Protein AF-A0A7V1HYY9-F1 (afdb_monomer)

Solvent-accessible surface area (backbone atoms only — not comparable to full-atom values): 4928 Å² total; per-residue (Å²): 136,89,89,84,90,80,89,74,89,80,76,79,81,70,88,86,73,72,78,72,72,67,33,32,41,55,73,37,73,24,43,36,37,39,57,56,95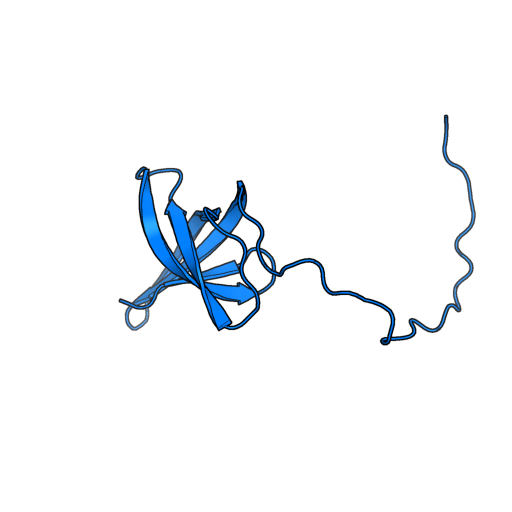,93,46,76,45,79,45,64,23,32,24,70,36,58,36,45,78,69,34,79,24,45,31,29,32,71,86,80,67,50,72,46,71,24,30,26,72,44,74,39,29,28,34,39,81,126

Sequence (82 aa):
MQAVRNIRAGAILRLNQLSWPKMVSAGDVVSIIAKSGHMVITVTGEARQDGDRGEWIKVTNTESKKTFSARVTGPGEVKVEF

Structure (mmCIF, N/CA/C/O backbone):
data_AF-A0A7V1HYY9-F1
#
_entry.id   AF-A0A7V1HYY9-F1
#
loop_
_atom_site.group_PDB
_atom_site.id
_atom_site.type_symbol
_atom_site.label_atom_id
_atom_site.label_alt_id
_atom_site.label_comp_id
_atom_site.label_asym_id
_atom_site.label_entity_id
_atom_site.label_seq_id
_atom_site.pdbx_PDB_ins_code
_atom_site.Cartn_x
_atom_site.Cartn_y
_atom_site.Cartn_z
_atom_site.occupancy
_atom_site.B_iso_or_equiv
_atom_site.auth_seq_id
_atom_site.auth_comp_id
_atom_site.auth_asym_id
_atom_site.auth_atom_id
_atom_site.pdbx_PDB_model_num
ATOM 1 N N . MET A 1 1 ? 20.531 12.529 -27.830 1.00 43.78 1 MET A N 1
ATOM 2 C CA . MET A 1 1 ? 19.585 13.656 -27.981 1.00 43.78 1 MET A CA 1
ATOM 3 C C . MET A 1 1 ? 18.609 13.352 -29.108 1.00 43.78 1 MET A C 1
ATOM 5 O O . MET A 1 1 ? 19.041 12.795 -30.105 1.00 43.78 1 MET A O 1
ATOM 9 N N . GLN A 1 2 ? 17.361 13.797 -28.924 1.00 48.22 2 GLN A N 1
ATOM 10 C CA . GLN A 1 2 ? 16.295 14.044 -29.912 1.00 48.22 2 GLN A CA 1
ATOM 11 C C . GLN A 1 2 ? 15.590 12.882 -30.634 1.00 48.22 2 GLN A C 1
ATOM 13 O O . GLN A 1 2 ? 16.180 11.900 -31.066 1.00 48.22 2 GLN A O 1
ATOM 18 N N . ALA A 1 3 ? 14.273 13.067 -30.760 1.00 66.44 3 ALA A N 1
ATOM 19 C CA . ALA A 1 3 ? 13.293 12.175 -31.365 1.00 66.44 3 ALA A CA 1
ATOM 20 C C . ALA A 1 3 ? 13.018 12.533 -32.835 1.00 66.44 3 ALA A C 1
ATOM 22 O O . ALA A 1 3 ? 12.769 13.706 -33.093 1.00 66.44 3 ALA A O 1
ATOM 23 N N . VAL A 1 4 ? 12.928 11.540 -33.743 1.00 50.62 4 VAL A N 1
ATOM 24 C CA . VAL A 1 4 ? 12.019 11.554 -34.919 1.00 50.62 4 VAL A CA 1
ATOM 25 C C . VAL A 1 4 ? 11.787 10.143 -35.526 1.00 50.62 4 VAL A C 1
ATOM 27 O O . VAL A 1 4 ? 12.735 9.479 -35.922 1.00 50.62 4 VAL A O 1
ATOM 30 N N . ARG A 1 5 ? 10.499 9.775 -35.696 1.00 55.81 5 ARG A N 1
ATOM 31 C CA . ARG A 1 5 ? 9.873 8.954 -36.776 1.00 55.81 5 ARG A CA 1
ATOM 32 C C . ARG A 1 5 ? 10.250 7.465 -36.984 1.00 55.81 5 ARG A C 1
ATOM 34 O O . ARG A 1 5 ? 11.264 7.147 -37.584 1.00 55.81 5 ARG A O 1
ATOM 41 N N . ASN A 1 6 ? 9.316 6.538 -36.734 1.00 43.09 6 ASN A N 1
ATOM 42 C CA . ASN A 1 6 ? 8.195 6.160 -37.624 1.00 43.09 6 ASN A CA 1
ATOM 43 C C . ASN A 1 6 ? 7.567 4.844 -37.109 1.00 43.09 6 ASN A C 1
ATOM 45 O O . ASN A 1 6 ? 8.183 3.783 -37.167 1.00 43.09 6 ASN A O 1
ATOM 49 N N . ILE A 1 7 ? 6.336 4.908 -36.608 1.00 56.09 7 ILE A N 1
ATOM 50 C CA . ILE A 1 7 ? 5.550 3.732 -36.210 1.00 56.09 7 ILE A CA 1
ATOM 51 C C . ILE A 1 7 ? 5.086 3.003 -37.477 1.00 56.09 7 ILE A C 1
ATOM 53 O O . ILE A 1 7 ? 4.314 3.551 -38.259 1.00 56.09 7 ILE A O 1
ATOM 57 N N . ARG A 1 8 ? 5.546 1.764 -37.688 1.00 48.75 8 ARG A N 1
ATOM 58 C CA . ARG A 1 8 ? 4.909 0.837 -38.634 1.00 48.75 8 ARG A CA 1
ATOM 59 C C . ARG A 1 8 ? 3.838 0.051 -37.882 1.00 48.75 8 ARG A C 1
ATOM 61 O O . ARG A 1 8 ? 4.153 -0.705 -36.966 1.00 48.75 8 ARG A O 1
ATOM 68 N N . ALA A 1 9 ? 2.579 0.251 -38.266 1.00 50.84 9 ALA A N 1
ATOM 69 C CA . ALA A 1 9 ? 1.461 -0.578 -37.832 1.00 50.84 9 ALA A CA 1
ATOM 70 C C . ALA A 1 9 ? 1.666 -2.014 -38.343 1.00 50.84 9 ALA A C 1
ATOM 72 O O . ALA A 1 9 ? 1.935 -2.206 -39.528 1.00 50.84 9 ALA A O 1
ATOM 73 N N . GLY A 1 10 ? 1.567 -3.007 -37.453 1.00 49.94 10 GLY A N 1
ATOM 74 C CA . GLY A 1 10 ? 1.636 -4.425 -37.835 1.00 49.94 10 GLY A CA 1
ATOM 75 C C . GLY A 1 10 ? 2.464 -5.340 -36.933 1.00 49.94 10 GLY A C 1
ATOM 76 O O . GLY A 1 10 ? 2.620 -6.515 -37.257 1.00 49.94 10 GLY A O 1
ATOM 77 N N . ALA A 1 11 ? 2.991 -4.866 -35.802 1.00 41.69 11 ALA A N 1
ATOM 78 C CA . ALA A 1 11 ? 3.624 -5.767 -34.846 1.00 41.69 11 ALA A CA 1
ATOM 79 C C . ALA A 1 11 ? 2.547 -6.525 -34.057 1.00 41.69 11 ALA A C 1
ATOM 81 O O . ALA A 1 11 ? 1.884 -5.965 -33.186 1.00 41.69 11 ALA A O 1
ATOM 82 N N . ILE A 1 12 ? 2.376 -7.808 -34.384 1.00 51.41 12 ILE A N 1
ATOM 83 C CA . ILE A 1 12 ? 1.659 -8.786 -33.564 1.00 51.41 12 ILE A CA 1
ATOM 84 C C . ILE A 1 12 ? 2.264 -8.712 -32.161 1.00 51.41 12 ILE A C 1
ATOM 86 O O . ILE A 1 12 ? 3.406 -9.128 -31.950 1.00 51.41 12 ILE A O 1
ATOM 90 N N . LEU A 1 13 ? 1.515 -8.144 -31.217 1.00 47.62 13 LEU A N 1
ATOM 91 C CA . LEU A 1 13 ? 1.867 -8.139 -29.804 1.00 47.62 13 LEU A CA 1
ATOM 92 C C . LEU A 1 13 ? 1.896 -9.599 -29.344 1.00 47.62 13 LEU A C 1
ATOM 94 O O . LEU A 1 13 ? 0.861 -10.204 -29.069 1.00 47.62 13 LEU A O 1
ATOM 98 N N . ARG A 1 14 ? 3.084 -10.209 -29.330 1.00 50.75 14 ARG A N 1
ATOM 99 C CA . ARG A 1 14 ? 3.251 -11.557 -28.792 1.00 50.75 14 ARG A CA 1
ATOM 100 C C . ARG A 1 14 ? 3.138 -11.466 -27.273 1.00 50.75 14 ARG A C 1
ATOM 102 O O . ARG A 1 14 ? 4.038 -10.971 -26.606 1.00 50.75 14 ARG A O 1
ATOM 109 N N . LEU A 1 15 ? 2.035 -11.994 -26.752 1.00 49.06 15 LEU A N 1
ATOM 110 C CA . LEU A 1 15 ? 1.648 -12.096 -25.336 1.00 49.06 15 LEU A CA 1
ATOM 111 C C . LEU A 1 15 ? 2.649 -12.823 -24.411 1.00 49.06 15 LEU A C 1
ATOM 113 O O . LEU A 1 15 ? 2.354 -13.002 -23.237 1.00 49.06 15 LEU A O 1
ATOM 117 N N . ASN A 1 16 ? 3.816 -13.247 -24.904 1.00 43.31 16 ASN A N 1
ATOM 118 C CA . ASN A 1 16 ? 4.684 -14.207 -24.215 1.00 43.31 16 ASN A CA 1
ATOM 119 C C . ASN A 1 16 ? 6.024 -13.626 -23.733 1.00 43.31 16 ASN A C 1
ATOM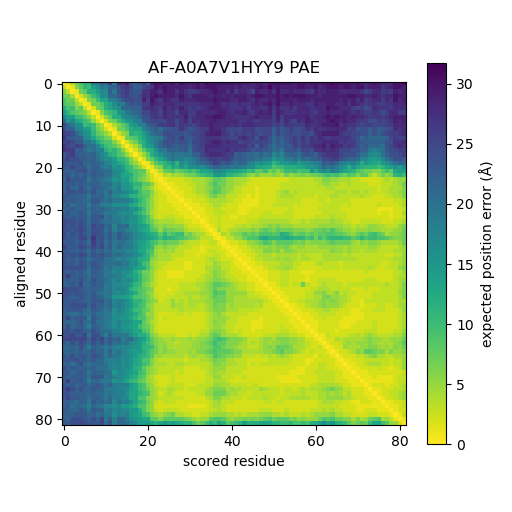 121 O O . ASN A 1 16 ? 6.949 -14.380 -23.453 1.00 43.31 16 ASN A O 1
ATOM 125 N N . GLN A 1 17 ? 6.149 -12.294 -23.665 1.00 38.22 17 GLN A N 1
ATOM 126 C CA . GLN A 1 17 ? 7.374 -11.625 -23.204 1.00 38.22 17 GLN A CA 1
ATOM 127 C C . GLN A 1 17 ? 7.115 -10.418 -22.282 1.00 38.22 17 GLN A C 1
ATOM 129 O O . GLN A 1 17 ? 7.998 -9.587 -22.085 1.00 38.22 17 GLN A O 1
ATOM 134 N N . LEU A 1 18 ? 5.919 -10.311 -21.691 1.00 43.12 18 LEU A N 1
ATOM 135 C CA . LEU A 1 18 ? 5.721 -9.443 -20.530 1.00 43.12 18 LEU A CA 1
ATOM 136 C C . LEU A 1 18 ? 6.087 -10.248 -19.286 1.00 43.12 18 LEU A C 1
ATOM 138 O O . LEU A 1 18 ? 5.274 -11.010 -18.773 1.00 43.12 18 LEU A O 1
ATOM 142 N N . SER A 1 19 ? 7.304 -10.065 -18.783 1.00 41.81 19 SER A N 1
ATOM 143 C CA . SER A 1 19 ? 7.507 -10.209 -17.344 1.00 41.81 19 SER A CA 1
ATOM 144 C C . SER A 1 19 ? 6.691 -9.071 -16.742 1.00 41.81 19 SER A C 1
ATOM 146 O O . SER A 1 19 ? 7.080 -7.913 -16.895 1.00 41.81 19 SER A O 1
ATOM 148 N N . TRP A 1 20 ? 5.490 -9.366 -16.236 1.00 43.22 20 TRP A N 1
ATOM 149 C CA . TRP A 1 20 ? 4.604 -8.328 -15.713 1.00 43.22 20 TRP A CA 1
ATOM 150 C C . TRP A 1 20 ? 5.406 -7.545 -14.665 1.00 43.22 20 TRP A C 1
ATOM 152 O O . TRP A 1 20 ? 5.956 -8.173 -13.754 1.00 43.22 20 TRP A O 1
ATOM 162 N N . PRO A 1 21 ? 5.576 -6.216 -14.808 1.00 52.84 21 PRO A N 1
ATOM 163 C CA . PRO A 1 21 ? 6.119 -5.437 -13.708 1.00 52.84 21 PRO A CA 1
ATOM 164 C C . PRO A 1 21 ? 5.219 -5.704 -12.504 1.00 52.84 21 PRO A C 1
ATOM 166 O O . PRO A 1 21 ? 4.003 -5.843 -12.677 1.00 52.84 21 PRO A O 1
ATOM 169 N N . LYS A 1 22 ? 5.820 -5.849 -11.317 1.00 59.84 22 LYS A N 1
ATOM 170 C CA . LYS A 1 22 ? 5.066 -6.114 -10.088 1.00 59.84 22 LYS A CA 1
ATOM 171 C C . LYS A 1 22 ? 3.869 -5.173 -10.039 1.00 59.84 22 LYS A C 1
ATOM 173 O O . LYS A 1 22 ? 4.007 -3.981 -10.313 1.00 59.84 22 LYS A O 1
ATOM 178 N N . MET A 1 23 ? 2.697 -5.728 -9.751 1.00 76.44 23 MET A N 1
ATOM 179 C CA . MET A 1 23 ? 1.445 -4.977 -9.815 1.00 76.44 23 MET A CA 1
ATOM 180 C C . MET A 1 23 ? 1.467 -3.755 -8.883 1.00 76.44 23 MET A C 1
ATOM 182 O O . MET A 1 23 ? 0.889 -2.715 -9.199 1.00 76.44 23 MET A O 1
ATOM 186 N N . VAL A 1 24 ? 2.185 -3.875 -7.768 1.00 85.62 24 VAL A N 1
ATOM 187 C CA . VAL A 1 24 ? 2.556 -2.781 -6.876 1.00 85.62 24 VAL A CA 1
ATOM 188 C C . VAL A 1 24 ? 3.999 -2.994 -6.406 1.00 85.62 24 VAL A C 1
ATOM 190 O O . VAL A 1 24 ? 4.360 -4.112 -6.035 1.00 85.62 24 VAL A O 1
ATOM 193 N N . SER A 1 25 ? 4.813 -1.938 -6.381 1.00 88.12 25 SER A N 1
ATOM 194 C CA . SER A 1 25 ? 6.159 -1.944 -5.788 1.00 88.12 25 SER A CA 1
ATOM 195 C C . SER A 1 25 ? 6.217 -1.104 -4.511 1.00 88.12 25 SER A C 1
ATOM 197 O O . SER A 1 25 ? 5.411 -0.199 -4.297 1.00 88.12 25 SER A O 1
ATOM 199 N N . ALA A 1 26 ? 7.184 -1.381 -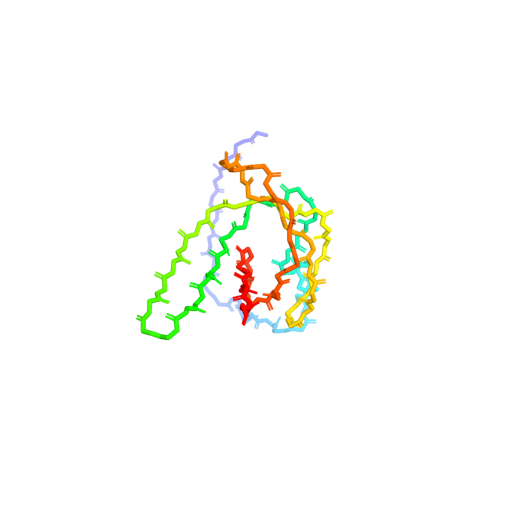3.639 1.00 88.31 26 ALA A N 1
ATOM 200 C CA . ALA A 1 26 ? 7.432 -0.554 -2.463 1.00 88.31 26 ALA A CA 1
ATOM 201 C C . ALA A 1 26 ? 7.807 0.886 -2.868 1.00 88.31 26 ALA A C 1
ATOM 203 O O . ALA A 1 26 ? 8.684 1.098 -3.701 1.00 88.31 26 ALA A O 1
ATOM 204 N N . GLY A 1 27 ? 7.165 1.873 -2.245 1.00 88.25 27 GLY A N 1
ATOM 205 C CA . GLY A 1 27 ? 7.290 3.297 -2.559 1.00 88.25 27 GLY A CA 1
ATOM 206 C C . GLY A 1 27 ? 6.309 3.792 -3.626 1.00 88.25 27 GLY A C 1
ATOM 207 O O . GLY A 1 27 ? 6.203 5.002 -3.826 1.00 88.25 27 GLY A O 1
ATOM 208 N N . ASP A 1 28 ? 5.563 2.898 -4.284 1.00 87.62 28 ASP A N 1
ATOM 209 C CA . ASP A 1 28 ? 4.574 3.310 -5.277 1.00 87.62 28 ASP A CA 1
ATOM 210 C C . ASP A 1 28 ? 3.385 4.003 -4.615 1.00 87.62 28 ASP A C 1
ATOM 212 O O . ASP A 1 28 ? 2.871 3.582 -3.573 1.00 87.62 28 ASP A O 1
ATOM 216 N N . VAL A 1 29 ? 2.896 5.050 -5.275 1.00 88.75 29 VAL A N 1
ATOM 217 C CA . VAL A 1 29 ? 1.631 5.683 -4.918 1.00 88.75 29 VAL A CA 1
ATOM 218 C C . VAL A 1 29 ? 0.493 4.808 -5.436 1.00 88.75 29 VAL A C 1
ATOM 220 O O . VAL A 1 29 ? 0.350 4.612 -6.641 1.00 88.75 29 VAL A O 1
ATOM 223 N N . VAL A 1 30 ? -0.326 4.297 -4.522 1.00 90.62 30 VAL A N 1
ATOM 224 C CA . VAL A 1 30 ? -1.435 3.387 -4.813 1.00 90.62 30 VAL A CA 1
ATOM 225 C C . VAL A 1 30 ? -2.782 3.994 -4.438 1.00 90.62 30 VAL A C 1
ATOM 227 O O . VAL A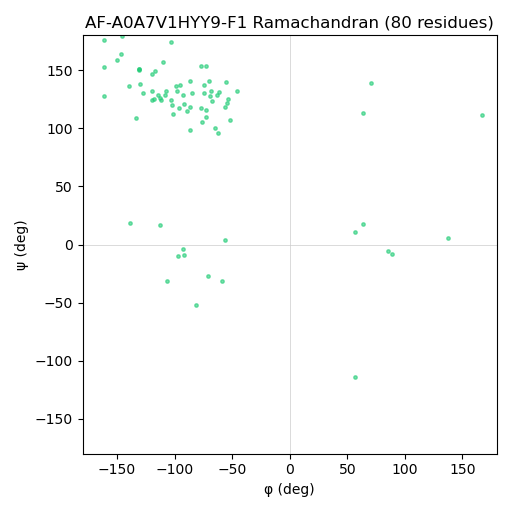 1 30 ? -2.900 4.760 -3.478 1.00 90.62 30 VAL A O 1
ATOM 230 N N . SER A 1 31 ? -3.820 3.616 -5.178 1.00 91.00 31 SER A N 1
ATOM 231 C CA . SER A 1 31 ? -5.212 3.908 -4.841 1.00 91.00 31 SER A CA 1
ATOM 232 C C . SER A 1 31 ? -5.753 2.824 -3.923 1.00 91.00 31 SER A C 1
ATOM 234 O O . SER A 1 31 ? -5.811 1.651 -4.281 1.00 91.00 31 SER A O 1
ATOM 236 N N . ILE A 1 32 ? -6.150 3.223 -2.725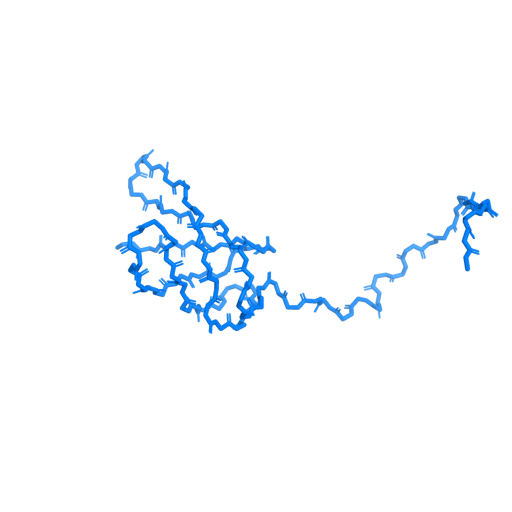 1.00 91.06 32 ILE A N 1
ATOM 237 C CA . ILE A 1 32 ? -6.735 2.367 -1.708 1.00 91.06 32 ILE A CA 1
ATOM 238 C C . ILE A 1 32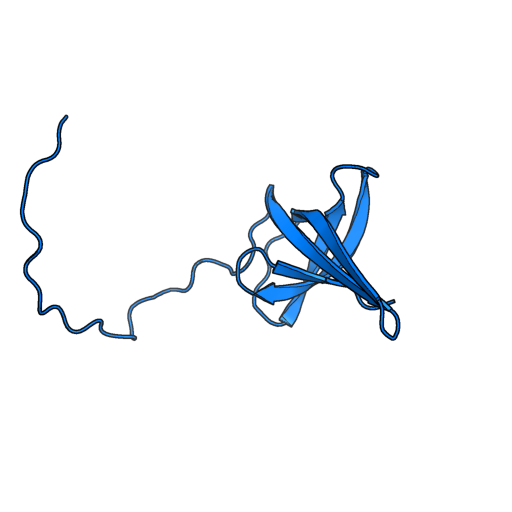 ? -8.252 2.469 -1.798 1.00 91.06 32 ILE A C 1
ATOM 240 O O . ILE A 1 32 ? -8.829 3.526 -1.546 1.00 91.06 32 ILE A O 1
ATOM 244 N N . ILE A 1 33 ? -8.897 1.349 -2.092 1.00 90.44 33 ILE A N 1
ATOM 245 C CA . ILE A 1 33 ? -10.346 1.208 -2.157 1.00 90.44 33 ILE A CA 1
ATOM 246 C C . ILE A 1 33 ? -10.834 0.542 -0.872 1.00 90.44 33 ILE A C 1
ATOM 248 O O . ILE A 1 33 ? -10.594 -0.636 -0.613 1.00 90.44 33 ILE A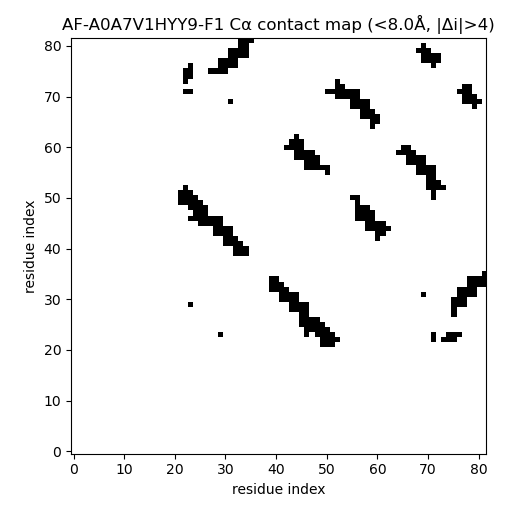 O 1
ATOM 252 N N . ALA A 1 34 ? -11.554 1.300 -0.062 1.00 87.75 34 ALA A N 1
ATOM 253 C CA . ALA A 1 34 ? -12.226 0.841 1.141 1.00 87.75 34 ALA A CA 1
ATOM 254 C C . ALA A 1 34 ? -13.719 0.672 0.839 1.00 87.75 34 ALA A C 1
ATOM 256 O O . ALA A 1 34 ? -14.394 1.633 0.472 1.00 87.75 34 ALA A O 1
ATOM 257 N N . LYS A 1 35 ? -14.255 -0.543 0.994 1.00 85.25 35 LYS A N 1
ATOM 258 C CA . LYS A 1 35 ? -15.688 -0.813 0.797 1.00 85.25 35 LYS A CA 1
ATOM 259 C C . LYS A 1 35 ? -16.344 -1.182 2.123 1.00 85.25 35 LYS A C 1
ATOM 261 O O . LYS A 1 35 ? -15.917 -2.135 2.762 1.00 85.25 35 LYS A O 1
ATOM 266 N N . SER A 1 36 ? -17.410 -0.473 2.487 1.00 83.62 36 SER A N 1
ATOM 267 C CA . SER A 1 36 ? -18.246 -0.780 3.652 1.00 83.62 36 SER A CA 1
ATOM 268 C C . SER A 1 36 ? -19.723 -0.709 3.263 1.00 83.62 36 SER A C 1
ATOM 270 O O . SER A 1 36 ? -20.251 0.361 2.959 1.00 83.62 36 SER A O 1
ATOM 272 N N . GLY A 1 37 ? -20.389 -1.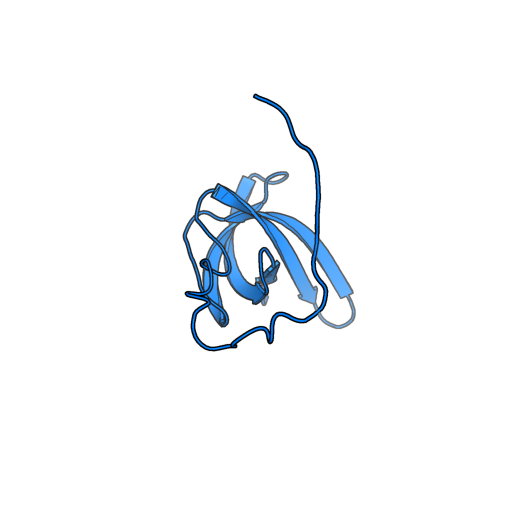867 3.190 1.00 84.81 37 GLY A N 1
ATOM 273 C CA . GLY A 1 37 ? -21.773 -1.976 2.714 1.00 84.81 37 GLY A CA 1
ATOM 274 C C . GLY A 1 37 ? -21.959 -1.399 1.302 1.00 84.81 37 GLY A C 1
ATOM 275 O O . GLY A 1 37 ? -21.406 -1.920 0.328 1.00 84.81 37 GLY A O 1
ATOM 276 N N . HIS A 1 38 ? -22.731 -0.312 1.206 1.00 85.44 38 HIS A N 1
ATOM 277 C CA . HIS A 1 38 ? -22.999 0.433 -0.033 1.00 85.44 38 HIS A CA 1
ATOM 278 C C . HIS A 1 38 ? -22.031 1.601 -0.280 1.00 85.44 38 HIS A C 1
ATOM 280 O O . HIS A 1 38 ? -22.113 2.251 -1.319 1.00 85.44 38 HIS A O 1
ATOM 286 N N . MET A 1 39 ? -21.124 1.880 0.656 1.00 81.25 39 MET A N 1
ATOM 287 C CA . MET A 1 39 ? -20.176 2.984 0.567 1.00 81.25 39 MET A CA 1
ATOM 288 C C . MET A 1 39 ? -18.823 2.487 0.056 1.00 81.25 39 MET A C 1
ATOM 290 O O . MET A 1 39 ? -18.280 1.491 0.542 1.00 81.25 39 MET A O 1
ATOM 294 N N . VAL A 1 40 ? -18.279 3.197 -0.931 1.00 84.50 40 VAL A N 1
ATOM 295 C CA . VAL A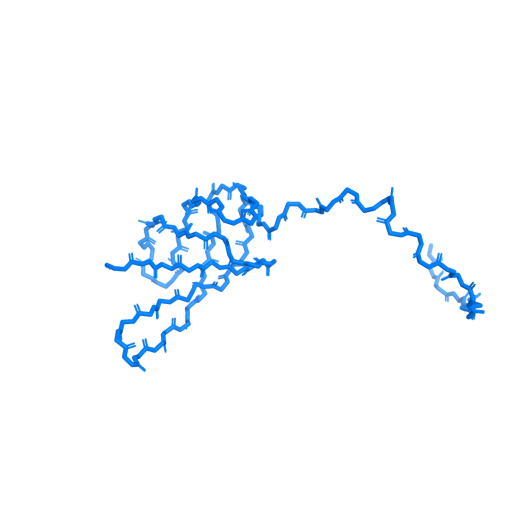 1 40 ? -16.932 2.983 -1.465 1.00 84.50 40 VAL A CA 1
ATOM 296 C C . VAL A 1 40 ? -16.149 4.270 -1.266 1.00 84.50 40 VAL A C 1
ATOM 298 O O . VAL A 1 40 ? -16.586 5.337 -1.689 1.00 84.50 40 VAL A O 1
ATOM 301 N N . ILE A 1 41 ? -15.008 4.160 -0.598 1.00 85.69 41 ILE A N 1
ATOM 302 C CA . ILE A 1 41 ? -14.089 5.260 -0.335 1.00 85.69 41 ILE A CA 1
ATOM 303 C C . ILE A 1 41 ? -12.804 4.956 -1.091 1.00 85.69 41 ILE A C 1
ATOM 305 O O . ILE A 1 41 ? -12.238 3.876 -0.927 1.00 85.69 41 ILE A O 1
ATOM 309 N N . THR A 1 42 ? -12.333 5.914 -1.880 1.00 86.62 42 THR A N 1
ATOM 310 C CA . THR A 1 42 ? -11.038 5.822 -2.553 1.00 86.62 42 THR A CA 1
ATOM 311 C C . THR A 1 42 ? -10.105 6.852 -1.945 1.00 86.62 42 THR A C 1
ATOM 313 O O . THR A 1 42 ? -10.432 8.036 -1.911 1.00 86.62 42 THR A O 1
ATOM 316 N N . VAL A 1 43 ? -8.954 6.405 -1.454 1.00 88.31 43 VAL A N 1
ATOM 317 C CA . VAL A 1 43 ? -7.921 7.277 -0.886 1.00 88.31 43 VAL A CA 1
ATOM 318 C C . VAL A 1 43 ? -6.566 6.943 -1.479 1.00 88.31 43 VAL A C 1
ATOM 320 O O . VAL A 1 43 ? -6.299 5.800 -1.831 1.00 88.31 43 VAL A O 1
ATOM 323 N N . THR A 1 44 ? -5.683 7.927 -1.563 1.00 87.75 44 THR A N 1
ATOM 324 C CA . THR A 1 44 ? -4.317 7.710 -2.041 1.00 87.75 44 THR A CA 1
ATOM 325 C C . THR A 1 44 ? -3.416 7.278 -0.883 1.00 87.75 44 THR A C 1
ATOM 327 O O . THR A 1 44 ? -3.523 7.778 0.240 1.00 87.75 44 THR A O 1
ATOM 330 N N . GLY A 1 45 ? -2.514 6.340 -1.141 1.00 91.00 45 GLY A N 1
ATOM 331 C CA . GLY A 1 45 ? -1.518 5.882 -0.183 1.00 91.00 45 GLY A CA 1
ATOM 332 C C . GLY A 1 45 ? -0.214 5.504 -0.856 1.00 91.00 45 GLY A C 1
ATOM 333 O O . GLY A 1 45 ? -0.078 5.588 -2.068 1.00 91.00 45 GLY A O 1
ATOM 334 N N . GLU A 1 46 ? 0.747 5.095 -0.049 1.00 93.12 46 GLU A N 1
ATOM 335 C CA . GLU A 1 46 ? 2.065 4.653 -0.478 1.00 93.12 46 GLU A CA 1
ATOM 336 C C . GLU A 1 46 ? 2.248 3.191 -0.077 1.00 93.12 46 GLU A C 1
ATOM 338 O O . GLU A 1 46 ? 2.075 2.824 1.093 1.00 93.12 46 GLU A O 1
ATOM 343 N N . ALA A 1 47 ? 2.570 2.341 -1.044 1.00 93.62 47 ALA A N 1
ATOM 344 C CA . ALA A 1 47 ? 2.869 0.944 -0.798 1.00 93.62 47 ALA A CA 1
ATOM 345 C C . ALA A 1 47 ? 4.184 0.818 -0.027 1.00 93.62 47 ALA A C 1
ATOM 347 O O . ALA A 1 47 ? 5.193 1.426 -0.363 1.00 93.62 47 ALA A O 1
ATOM 348 N N . ARG A 1 48 ? 4.196 0.015 1.034 1.00 93.88 48 ARG A N 1
ATOM 349 C CA . ARG A 1 48 ? 5.396 -0.216 1.858 1.00 93.88 48 ARG A CA 1
ATOM 350 C C . ARG A 1 48 ? 6.152 -1.476 1.478 1.00 93.88 48 ARG A C 1
ATOM 352 O O . ARG A 1 48 ? 7.239 -1.710 1.992 1.00 93.88 48 ARG A O 1
ATOM 359 N N . GLN A 1 49 ? 5.561 -2.292 0.624 1.00 91.19 49 GLN A N 1
ATOM 360 C CA . GLN A 1 49 ? 6.125 -3.537 0.143 1.00 91.19 49 GLN A CA 1
ATOM 361 C C . GLN A 1 49 ? 5.609 -3.790 -1.265 1.00 91.19 49 GLN A C 1
ATOM 363 O O . GLN A 1 49 ? 4.552 -3.283 -1.649 1.00 91.19 49 GLN A O 1
ATOM 368 N N . ASP A 1 50 ? 6.344 -4.610 -1.997 1.00 90.06 50 ASP A N 1
ATOM 369 C CA . ASP A 1 50 ? 5.884 -5.080 -3.287 1.00 90.06 50 ASP A CA 1
ATOM 370 C C . ASP A 1 50 ? 4.757 -6.105 -3.120 1.00 90.06 50 ASP A C 1
ATOM 372 O O . ASP A 1 50 ? 4.701 -6.817 -2.111 1.00 90.06 50 ASP A O 1
ATOM 376 N N . GLY A 1 51 ? 3.900 -6.213 -4.130 1.00 88.00 51 GLY A N 1
ATOM 377 C CA . GLY A 1 51 ? 2.891 -7.260 -4.195 1.00 88.00 51 GLY A CA 1
ATOM 378 C C . GLY A 1 51 ? 2.344 -7.482 -5.591 1.00 88.00 51 GLY A C 1
ATOM 379 O O . GLY A 1 51 ? 2.306 -6.575 -6.430 1.00 88.00 51 GLY A O 1
ATOM 380 N N . ASP A 1 52 ? 1.902 -8.712 -5.815 1.00 88.25 52 ASP A N 1
ATOM 381 C CA . ASP A 1 52 ? 1.190 -9.114 -7.021 1.00 88.25 52 ASP A CA 1
ATOM 382 C C . ASP A 1 52 ? -0.320 -9.248 -6.776 1.00 88.25 52 ASP A C 1
ATOM 384 O O . ASP A 1 52 ? -0.811 -9.112 -5.652 1.00 88.25 52 ASP A O 1
ATOM 388 N N . ARG A 1 53 ? -1.093 -9.500 -7.835 1.00 86.50 53 ARG A N 1
ATOM 389 C CA . ARG A 1 53 ? -2.553 -9.574 -7.766 1.00 86.50 53 ARG A CA 1
ATOM 390 C C . ARG A 1 53 ? -3.001 -10.572 -6.700 1.00 86.50 53 ARG A C 1
ATOM 392 O O . ARG A 1 53 ? -2.715 -11.762 -6.762 1.00 86.50 53 ARG A O 1
ATOM 399 N N . GLY A 1 54 ? -3.832 -10.097 -5.782 1.00 87.06 54 GLY A N 1
ATOM 400 C CA . GLY A 1 54 ? -4.443 -10.900 -4.735 1.00 87.06 54 GLY A CA 1
ATOM 401 C C . GLY A 1 54 ? -3.582 -11.071 -3.486 1.00 87.06 54 GLY A C 1
ATOM 402 O O . GLY A 1 54 ? -4.111 -11.606 -2.509 1.00 87.06 54 GLY A O 1
ATOM 403 N N . GLU A 1 55 ? -2.333 -10.599 -3.489 1.00 89.62 55 GLU A N 1
ATOM 404 C CA . GLU A 1 55 ? -1.466 -10.593 -2.313 1.00 89.62 55 GLU A CA 1
ATOM 405 C C . GLU A 1 55 ? -1.835 -9.472 -1.341 1.00 89.62 55 GLU A C 1
ATOM 407 O O . GLU A 1 55 ? -2.382 -8.433 -1.720 1.00 89.62 55 GLU A O 1
ATOM 412 N N . TRP A 1 56 ? -1.525 -9.694 -0.065 1.00 92.00 56 TRP A N 1
ATOM 413 C CA . TRP A 1 56 ? -1.687 -8.696 0.983 1.00 92.00 56 TRP A CA 1
ATOM 414 C C . TRP A 1 56 ? -0.403 -7.897 1.146 1.00 92.00 56 TRP A C 1
ATOM 416 O O . TRP A 1 56 ? 0.641 -8.448 1.499 1.00 92.00 56 TRP A O 1
ATOM 426 N N . ILE A 1 57 ? -0.509 -6.587 0.954 1.00 92.88 57 ILE A N 1
ATOM 427 C CA . ILE A 1 57 ? 0.587 -5.650 1.134 1.00 92.88 57 ILE A CA 1
ATOM 428 C C . ILE A 1 57 ? 0.281 -4.607 2.198 1.00 92.88 57 ILE A C 1
ATOM 430 O O . ILE A 1 57 ? -0.859 -4.181 2.375 1.00 92.88 57 ILE A O 1
ATOM 434 N N . LYS A 1 58 ? 1.315 -4.167 2.915 1.00 93.81 58 LYS A N 1
ATOM 435 C CA . LYS A 1 58 ? 1.234 -2.999 3.785 1.00 93.81 58 LYS A CA 1
ATOM 436 C C . LYS A 1 58 ? 1.223 -1.733 2.947 1.00 93.81 58 LYS A C 1
ATOM 438 O O . LYS A 1 58 ? 2.098 -1.524 2.110 1.00 93.81 58 LYS A O 1
ATOM 443 N N . VAL A 1 59 ? 0.271 -0.864 3.238 1.00 93.00 59 VAL A N 1
ATOM 444 C CA . VAL A 1 59 ? 0.130 0.444 2.607 1.00 93.00 59 VAL A CA 1
ATOM 445 C C . VAL A 1 59 ? -0.012 1.486 3.701 1.00 93.00 59 VAL A C 1
ATOM 447 O O . VAL A 1 59 ? -0.688 1.262 4.706 1.00 93.00 59 VAL A O 1
ATOM 450 N N . THR A 1 60 ? 0.651 2.623 3.528 1.00 92.31 60 THR A N 1
ATOM 451 C CA . THR A 1 60 ? 0.497 3.782 4.401 1.00 92.31 60 THR A CA 1
ATOM 452 C C . THR A 1 60 ? -0.358 4.819 3.705 1.00 92.31 60 THR A C 1
ATOM 454 O O . THR A 1 60 ? -0.026 5.289 2.624 1.00 92.31 60 THR A O 1
ATOM 457 N N . ASN A 1 61 ? -1.442 5.233 4.343 1.00 90.75 61 ASN A N 1
ATOM 458 C CA . ASN A 1 61 ? -2.207 6.373 3.868 1.00 90.75 61 ASN A CA 1
ATOM 459 C C . ASN A 1 61 ? -1.387 7.662 4.073 1.00 90.75 61 ASN A C 1
ATOM 461 O O . ASN A 1 61 ? -0.878 7.922 5.167 1.00 90.75 61 ASN A O 1
ATOM 465 N N . THR A 1 62 ? -1.227 8.459 3.018 1.00 83.69 62 THR A N 1
ATOM 466 C CA . THR A 1 62 ? -0.340 9.634 3.030 1.00 83.69 62 THR A CA 1
ATOM 467 C C . THR A 1 62 ? -0.877 10.781 3.887 1.00 83.69 62 THR A C 1
ATOM 469 O O . THR A 1 62 ? -0.067 11.536 4.436 1.00 83.69 62 THR A O 1
ATOM 472 N N . GLU A 1 63 ? -2.202 10.858 4.047 1.00 81.56 63 GLU A N 1
ATOM 473 C CA . GLU A 1 63 ? -2.943 11.891 4.780 1.00 81.56 63 GLU A CA 1
ATOM 474 C C . GLU A 1 63 ? -2.952 11.629 6.294 1.00 81.56 63 GLU A C 1
ATOM 476 O O . GLU A 1 63 ? -2.541 12.468 7.088 1.00 81.56 63 GLU A O 1
ATOM 481 N N . SER A 1 64 ? -3.338 10.420 6.702 1.00 84.38 64 SER A N 1
ATOM 482 C CA . SER A 1 64 ? -3.456 10.022 8.113 1.00 84.38 64 SER A CA 1
ATOM 483 C C . SER A 1 64 ? -2.194 9.383 8.696 1.00 84.38 64 SER A C 1
ATOM 485 O O . SER A 1 64 ? -2.148 9.106 9.894 1.00 84.38 64 SER A O 1
ATOM 487 N N . LYS A 1 65 ? -1.194 9.075 7.858 1.00 87.62 65 LYS A N 1
ATOM 488 C CA . LYS A 1 65 ? 0.026 8.316 8.205 1.00 87.62 65 LYS A CA 1
ATOM 489 C C . LYS A 1 65 ? -0.226 6.925 8.804 1.00 87.62 65 LYS A C 1
ATOM 491 O O . LYS A 1 65 ? 0.711 6.273 9.267 1.00 87.62 65 LYS A O 1
ATOM 496 N N . LYS A 1 66 ? -1.464 6.425 8.770 1.00 88.88 66 LYS A N 1
ATOM 497 C CA . LYS A 1 66 ? -1.802 5.079 9.242 1.00 88.88 66 LYS A CA 1
ATOM 498 C C . LYS A 1 66 ? -1.325 4.035 8.242 1.00 88.88 66 LYS A C 1
ATOM 500 O O . LYS A 1 66 ? -1.503 4.204 7.039 1.00 88.88 66 LYS A O 1
ATOM 505 N N . THR A 1 67 ? -0.745 2.953 8.753 1.00 90.88 67 THR A N 1
ATOM 506 C CA . THR A 1 67 ? -0.319 1.799 7.952 1.00 90.88 67 THR A CA 1
ATOM 507 C C . THR A 1 67 ? -1.255 0.631 8.205 1.00 90.88 67 THR A C 1
ATOM 509 O O . THR A 1 67 ? -1.539 0.317 9.359 1.00 90.88 67 THR A O 1
ATOM 512 N N . PHE A 1 68 ? -1.725 -0.010 7.142 1.00 90.56 68 PHE A N 1
ATOM 513 C CA . PHE A 1 68 ? -2.636 -1.149 7.209 1.00 90.56 68 PHE A CA 1
ATOM 514 C C . PHE A 1 68 ? -2.368 -2.132 6.071 1.00 90.56 68 PHE A C 1
ATOM 516 O O . PHE A 1 68 ? -1.680 -1.809 5.103 1.00 90.56 68 PHE A O 1
ATOM 523 N N . SER A 1 69 ? -2.897 -3.345 6.209 1.00 92.06 69 SER A N 1
ATOM 524 C CA . SER A 1 69 ? -2.823 -4.376 5.176 1.00 92.06 69 SER A CA 1
ATOM 525 C C . SER A 1 69 ? -3.962 -4.189 4.180 1.00 92.06 69 SER A C 1
ATOM 527 O O . SER A 1 69 ? -5.118 -4.075 4.577 1.00 92.06 69 SER A O 1
ATOM 529 N N . ALA A 1 70 ? -3.640 -4.178 2.894 1.00 91.94 70 ALA A N 1
ATOM 530 C CA . ALA A 1 70 ? -4.596 -4.116 1.800 1.00 91.94 70 ALA A CA 1
ATOM 531 C C . ALA A 1 70 ? -4.261 -5.197 0.770 1.00 91.94 70 ALA A C 1
ATOM 533 O O . ALA A 1 70 ? -3.108 -5.599 0.627 1.00 91.94 70 ALA A O 1
ATOM 534 N N . ARG A 1 71 ? -5.269 -5.681 0.056 1.00 93.06 71 ARG A N 1
ATOM 535 C CA . ARG A 1 71 ? -5.122 -6.701 -0.975 1.00 93.06 71 ARG A CA 1
ATOM 536 C C . ARG A 1 71 ? -4.943 -6.046 -2.335 1.00 93.06 71 ARG A C 1
ATOM 538 O O . ARG A 1 71 ? -5.772 -5.229 -2.718 1.00 93.06 71 ARG A O 1
ATOM 545 N N . VAL A 1 72 ? -3.915 -6.419 -3.085 1.00 92.25 72 VAL A N 1
ATOM 546 C CA . VAL A 1 72 ? -3.694 -5.886 -4.435 1.00 92.25 72 VAL A CA 1
ATOM 547 C C . VAL A 1 72 ? -4.794 -6.385 -5.372 1.00 92.25 72 VAL A C 1
ATOM 549 O O . VAL A 1 72 ? -5.004 -7.592 -5.511 1.00 92.25 72 VAL A O 1
ATOM 552 N N . THR A 1 73 ? -5.511 -5.473 -6.021 1.00 89.19 73 THR A N 1
ATOM 553 C CA . THR A 1 73 ? -6.582 -5.802 -6.981 1.00 89.19 73 THR A CA 1
ATOM 554 C C . THR A 1 73 ? -6.154 -5.545 -8.421 1.00 89.19 73 THR A C 1
ATOM 556 O O . THR A 1 73 ? -6.545 -6.287 -9.332 1.00 89.19 73 THR A O 1
ATOM 559 N N . GLY A 1 74 ? -5.297 -4.547 -8.626 1.00 86.38 74 GLY A N 1
ATOM 560 C CA . GLY A 1 74 ? -4.835 -4.114 -9.935 1.00 86.38 74 GLY A CA 1
ATOM 561 C C . GLY A 1 74 ? -3.551 -3.287 -9.854 1.00 86.38 74 GLY A C 1
ATOM 562 O O . GLY A 1 74 ? -3.061 -3.011 -8.759 1.00 86.38 74 GLY A O 1
ATOM 563 N N . PRO A 1 75 ? -2.985 -2.898 -11.009 1.00 85.19 75 PRO A N 1
ATOM 564 C CA . PRO A 1 75 ? -1.788 -2.065 -11.064 1.00 85.19 75 PRO A CA 1
ATOM 565 C C . PRO A 1 75 ? -1.990 -0.753 -10.307 1.00 85.19 75 PRO A C 1
ATOM 567 O O . PRO A 1 75 ? -2.877 0.024 -10.654 1.00 85.19 75 PRO A O 1
ATOM 570 N N . GLY A 1 76 ? -1.194 -0.524 -9.263 1.00 85.19 76 GLY A N 1
ATOM 571 C CA . GLY A 1 76 ? -1.338 0.655 -8.408 1.00 85.19 76 GLY A CA 1
ATOM 572 C C . GLY A 1 76 ? -2.665 0.727 -7.636 1.00 85.19 76 GLY A C 1
ATOM 573 O O . GLY A 1 76 ? -3.034 1.802 -7.170 1.00 85.19 76 GLY A O 1
ATOM 574 N N . GLU A 1 77 ? -3.399 -0.382 -7.501 1.00 89.19 77 GLU A N 1
ATOM 575 C CA . GLU A 1 77 ? -4.703 -0.432 -6.837 1.00 89.19 77 GLU A CA 1
ATOM 576 C C . GLU A 1 77 ? -4.739 -1.525 -5.768 1.00 89.19 77 GLU A C 1
ATOM 578 O O . GLU A 1 77 ? -4.393 -2.689 -6.000 1.00 89.19 77 GLU A O 1
ATOM 583 N N . VAL A 1 78 ? -5.200 -1.143 -4.581 1.00 92.25 78 VAL A N 1
ATOM 584 C CA . VAL A 1 78 ? -5.349 -2.035 -3.438 1.00 92.25 78 VAL A CA 1
ATOM 585 C C . VAL A 1 78 ? -6.728 -1.879 -2.821 1.00 92.25 78 VAL A C 1
ATOM 587 O O . VAL A 1 78 ? -7.306 -0.797 -2.819 1.00 92.25 78 VAL A O 1
ATOM 590 N N . LYS A 1 79 ? -7.243 -2.949 -2.225 1.00 91.88 79 LYS A N 1
ATOM 591 C CA . LYS A 1 79 ? -8.525 -2.971 -1.530 1.00 91.88 79 LYS A CA 1
ATOM 592 C C . LYS A 1 79 ? -8.337 -3.340 -0.066 1.00 91.88 79 LYS A C 1
ATOM 594 O O . LYS A 1 79 ? -7.677 -4.326 0.248 1.00 91.88 79 LYS A O 1
ATOM 599 N N . VAL A 1 80 ? -8.950 -2.578 0.828 1.00 89.81 80 VAL A N 1
ATOM 600 C CA . VAL A 1 80 ? -9.042 -2.916 2.256 1.00 89.81 80 VAL A CA 1
ATOM 601 C C . VAL A 1 80 ? -10.397 -3.548 2.533 1.00 89.81 80 VAL A C 1
ATOM 603 O O . VAL A 1 80 ? -11.426 -3.072 2.045 1.00 89.81 80 VAL A O 1
ATOM 606 N N . GLU A 1 81 ? -10.389 -4.623 3.312 1.00 79.06 81 GLU A N 1
ATOM 607 C CA . GLU A 1 81 ? -11.593 -5.247 3.858 1.00 79.06 81 GLU A CA 1
ATOM 608 C C . GLU A 1 81 ? -11.615 -4.949 5.363 1.00 79.06 81 GLU A C 1
ATOM 610 O O . GLU A 1 81 ? -10.585 -5.086 6.025 1.00 79.06 81 GLU A O 1
ATOM 615 N N . PHE A 1 82 ? -12.748 -4.434 5.849 1.00 64.19 82 PHE A N 1
ATOM 616 C CA . PHE A 1 82 ? -12.993 -4.104 7.257 1.00 64.19 82 PHE A CA 1
ATOM 617 C C . PHE A 1 82 ? -13.642 -5.278 7.983 1.00 64.19 82 PHE A C 1
ATOM 619 O O . PHE A 1 82 ? -14.412 -6.010 7.318 1.00 64.19 82 PHE A O 1
#

Mean predicted aligned error: 11.27 Å

Foldseek 3Di:
DDDDDDDDPDPPPDPPPPPDDQLAAAQDWAWEWEDDPPDIDTAIWGWHHTHHAQDWTWTAGPVVRDIDIWGRHGRRYTYDDD

Secondary structure (DSSP, 8-state):
--------S-----TT------SB-TT-EEEEEEEETTEEEEEEEEESS-B-TT-EEEEEETTT--EEEEEEEETTEEEE--

pLDDT: mean 77.56, std 18.14, range [38.22, 93.88]

Nearest PDB structures (foldseek):
  3tee-assembly1_A  TM=9.093E-01  e=3.963E-05  Salmonella enterica subsp. enterica serovar Typhimurium
  3vki-assembly1_A  TM=9.306E-01  e=7.453E-05  Salmonella enterica subsp. enterica serovar Typhimurium
  4a4g-assembly1_A  TM=6.732E-01  e=1.372E+00  Homo sapiens
  2i9y-assembly1_A  TM=4.246E-01  e=3.439E+00  Arabidopsis thaliana
  5zeb-assembly1_e  TM=2.876E-01  e=9.670E+00  Mycolicibacterium smegmatis MC2 155

Radius of gyration: 17.23 Å; Cα contacts (8 Å, |Δi|>4): 160; chains: 1; bounding box: 43×28×48 Å